Protein AF-A0A2R6GEH8-F1 (afdb_monomer)

Sequence (65 aa):
MIEDPSPFTVVVEQYEPYADFLRPSVAHWTRRGHEFVLVPDEAAVEEAVREGATPMTETDLAAGV

Mean predicted aligned error: 8.66 Å

Foldseek 3Di:
DPPAQQQQKWKDAPPDPDPPLQVQFPDWDDDPRIIMTGHDDNVSVVVSVVVPIHRSVVDPDGPDD

Radius of gyration: 10.65 Å; Cα contacts (8 Å, |Δi|>4): 98; chains: 1; bounding box: 23×27×23 Å

Nearest PDB structures (foldseek):
  2xnr-assembly1_A  TM=6.697E-01  e=2.799E-01  Saccharomyces cerevisiae
  2jvo-assembly1_A  TM=6.703E-01  e=5.097E-01  Saccharomyces cerevisiae
  2cpd-assembly1_A  TM=6.363E-01  e=6.653E-01  Homo sapiens
  1in0-assembly2_B  TM=5.799E-01  e=2.695E+00  Haemophilus influenzae

Solvent-accessible surface area (backbone atoms only — not comparable to full-atom values): 4042 Å² total; per-residue (Å²): 131,83,93,69,60,40,86,36,26,33,37,40,67,76,84,65,94,69,64,70,65,58,75,70,38,75,45,72,50,77,57,98,76,33,36,36,37,32,36,84,42,66,70,52,45,54,49,35,41,74,74,69,33,42,56,31,78,82,44,99,67,75,89,67,136

Structure (mmCIF, N/CA/C/O backbone):
data_AF-A0A2R6GEH8-F1
#
_entry.id   AF-A0A2R6GEH8-F1
#
loop_
_atom_site.group_PDB
_atom_site.id
_atom_site.type_symbol
_atom_site.label_atom_id
_atom_site.label_alt_id
_atom_site.label_comp_id
_atom_site.label_asym_id
_atom_site.label_entity_id
_atom_site.label_seq_id
_atom_site.pdbx_PDB_ins_code
_atom_site.Cartn_x
_atom_site.Cartn_y
_atom_site.Cartn_z
_atom_site.occupancy
_atom_site.B_iso_or_equiv
_atom_site.auth_seq_id
_atom_site.auth_comp_id
_atom_site.auth_asym_id
_atom_site.auth_atom_id
_atom_site.pdbx_PDB_model_num
ATOM 1 N N . MET A 1 1 ? 1.940 -10.989 -17.522 1.00 52.72 1 MET A N 1
ATOM 2 C CA . MET A 1 1 ? 0.994 -11.320 -16.439 1.00 52.72 1 MET A CA 1
ATOM 3 C C . MET A 1 1 ? 1.834 -11.286 -15.180 1.00 52.72 1 MET A C 1
ATOM 5 O O . MET A 1 1 ? 2.833 -11.987 -15.164 1.00 52.72 1 MET A O 1
ATOM 9 N N . ILE A 1 2 ? 1.568 -10.372 -14.246 1.00 51.59 2 ILE A N 1
ATOM 10 C CA . ILE A 1 2 ? 2.311 -10.330 -12.979 1.00 51.59 2 ILE A CA 1
ATOM 11 C C . ILE A 1 2 ? 1.799 -11.509 -12.148 1.00 51.59 2 ILE A C 1
ATOM 13 O O . ILE A 1 2 ? 0.590 -11.630 -11.968 1.00 51.59 2 ILE A O 1
ATOM 17 N N . GLU A 1 3 ? 2.695 -12.410 -11.748 1.00 69.38 3 GLU A N 1
ATOM 18 C CA . GLU A 1 3 ? 2.335 -13.652 -11.047 1.00 69.38 3 GLU A CA 1
ATOM 19 C C . GLU A 1 3 ? 2.041 -13.415 -9.554 1.00 69.38 3 GLU A C 1
ATOM 21 O O . GLU A 1 3 ? 1.297 -14.188 -8.957 1.00 69.38 3 GLU A O 1
ATOM 26 N N . ASP A 1 4 ? 2.537 -12.310 -8.985 1.00 69.88 4 ASP A N 1
ATOM 27 C CA . ASP A 1 4 ? 2.215 -11.835 -7.635 1.00 69.88 4 ASP A CA 1
ATOM 28 C C . ASP A 1 4 ? 2.381 -10.299 -7.539 1.00 69.88 4 ASP A C 1
ATOM 30 O O . ASP A 1 4 ? 3.498 -9.801 -7.698 1.00 69.88 4 ASP A O 1
ATOM 34 N N . PRO A 1 5 ? 1.303 -9.515 -7.330 1.00 73.19 5 PRO A N 1
ATOM 35 C CA . PRO A 1 5 ? 1.383 -8.057 -7.218 1.00 73.19 5 PRO A CA 1
ATOM 36 C C . PRO A 1 5 ? 1.761 -7.566 -5.811 1.00 73.19 5 PRO A C 1
ATOM 38 O O . PRO A 1 5 ? 1.924 -6.360 -5.616 1.00 73.19 5 PRO A O 1
ATOM 41 N N . SER A 1 6 ? 1.902 -8.467 -4.832 1.00 76.25 6 SER A N 1
ATOM 42 C CA . SER A 1 6 ? 2.183 -8.119 -3.431 1.00 76.25 6 SER A CA 1
ATOM 43 C C . SER A 1 6 ? 3.412 -7.211 -3.234 1.00 76.25 6 SER A C 1
ATOM 45 O O . SER A 1 6 ? 3.303 -6.277 -2.441 1.00 76.25 6 SER A O 1
ATOM 47 N N . PRO A 1 7 ? 4.538 -7.374 -3.964 1.00 79.44 7 PRO A N 1
ATOM 48 C CA . PRO A 1 7 ? 5.707 -6.497 -3.817 1.00 79.44 7 PRO A CA 1
ATOM 49 C C . PRO A 1 7 ? 5.472 -5.042 -4.247 1.00 79.44 7 PRO A C 1
ATOM 51 O O . PRO A 1 7 ? 6.234 -4.164 -3.863 1.00 79.44 7 PRO A O 1
ATOM 54 N N . PHE A 1 8 ? 4.431 -4.786 -5.044 1.00 77.50 8 PHE A N 1
ATOM 55 C CA . PHE A 1 8 ? 4.123 -3.475 -5.629 1.00 77.50 8 PHE A CA 1
ATOM 56 C C . PHE A 1 8 ? 2.854 -2.849 -5.044 1.00 77.50 8 PHE A C 1
ATOM 58 O O . PHE A 1 8 ? 2.337 -1.867 -5.578 1.00 77.50 8 PHE A O 1
ATOM 65 N N . THR A 1 9 ? 2.311 -3.441 -3.981 1.00 77.06 9 THR A N 1
ATOM 66 C CA . THR A 1 9 ? 1.077 -2.975 -3.352 1.00 77.06 9 THR A CA 1
ATOM 67 C C . THR A 1 9 ? 1.389 -2.399 -1.978 1.00 77.06 9 THR A C 1
ATOM 69 O O . THR A 1 9 ? 2.118 -2.999 -1.188 1.00 77.06 9 THR A O 1
ATOM 72 N N . VAL A 1 10 ? 0.812 -1.241 -1.679 1.00 76.50 10 VAL A N 1
ATOM 73 C CA . VAL A 1 10 ? 0.866 -0.612 -0.356 1.00 76.50 10 VAL A CA 1
ATOM 74 C C . VAL A 1 10 ? -0.541 -0.465 0.211 1.00 76.50 10 VAL A C 1
ATOM 76 O O . VAL A 1 10 ? -1.521 -0.398 -0.535 1.00 76.50 10 VAL A O 1
ATOM 79 N N . VAL A 1 11 ? -0.641 -0.450 1.536 1.00 75.19 11 VAL A N 1
ATOM 80 C CA . VAL A 1 11 ? -1.898 -0.334 2.277 1.00 75.19 11 VAL A CA 1
ATOM 81 C C . VAL A 1 11 ? -1.902 0.969 3.065 1.00 75.19 11 VAL A C 1
ATOM 83 O O . VAL A 1 11 ? -0.909 1.314 3.705 1.00 75.19 11 VAL A O 1
ATOM 86 N N . VAL A 1 12 ? -3.031 1.671 3.022 1.00 74.19 12 VAL A N 1
ATOM 87 C CA . VAL A 1 12 ? -3.258 2.968 3.669 1.00 74.19 12 VAL A CA 1
ATOM 88 C C . VAL A 1 12 ? -4.511 2.873 4.540 1.00 74.19 12 VAL A C 1
ATOM 90 O O . VAL A 1 12 ? -5.492 2.209 4.168 1.00 74.19 12 VAL A O 1
ATOM 93 N N . GLU A 1 13 ? -4.496 3.510 5.712 1.00 64.88 13 GLU A N 1
ATOM 94 C CA . GLU A 1 13 ? -5.698 3.615 6.538 1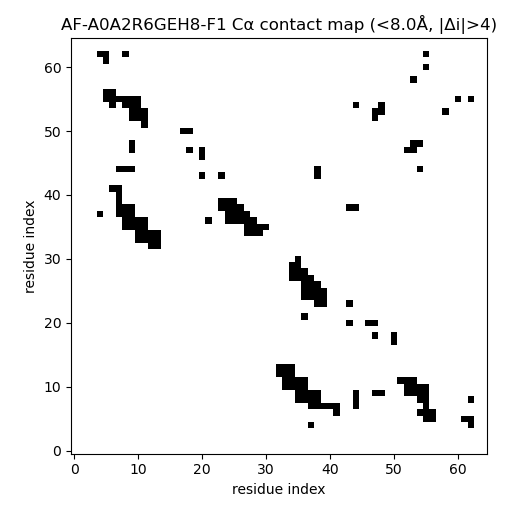.00 64.88 13 GLU A CA 1
ATOM 95 C C . GLU A 1 13 ? -6.670 4.642 5.938 1.00 64.88 13 GLU A C 1
ATOM 97 O O . GLU A 1 13 ? -6.282 5.686 5.411 1.00 64.88 13 GLU A O 1
ATOM 102 N N . GLN A 1 14 ? -7.974 4.348 5.996 1.00 54.59 14 GLN A N 1
ATOM 103 C CA . GLN A 1 14 ? -8.986 5.294 5.523 1.00 54.59 14 GLN A CA 1
ATOM 104 C C . GLN A 1 14 ? -8.857 6.629 6.275 1.00 54.59 14 GLN A C 1
ATOM 106 O O . GLN A 1 14 ? -8.775 6.639 7.501 1.00 54.59 14 GLN A O 1
ATOM 111 N N . TYR A 1 15 ? -8.956 7.735 5.526 1.00 53.12 15 TYR A N 1
ATOM 112 C CA . TYR A 1 15 ? -8.917 9.136 5.982 1.00 53.12 15 TYR A CA 1
ATOM 113 C C . TYR A 1 15 ? -7.534 9.782 6.167 1.00 53.12 15 TYR A C 1
ATOM 115 O O . TYR A 1 15 ? -7.476 10.902 6.683 1.00 53.12 15 TYR A O 1
ATOM 123 N N . GLU A 1 16 ? -6.441 9.177 5.691 1.00 56.09 16 GLU A N 1
ATOM 124 C CA . GLU A 1 16 ? -5.157 9.887 5.642 1.00 56.09 16 GLU A CA 1
ATOM 125 C C . GLU A 1 16 ? -5.155 10.986 4.552 1.00 56.09 16 GLU A C 1
ATOM 127 O O . GLU A 1 16 ? -5.328 10.689 3.369 1.00 56.09 16 GLU A O 1
ATOM 132 N N . PRO A 1 17 ? -4.980 12.278 4.909 1.00 52.28 17 PRO A N 1
ATOM 133 C CA . PRO A 1 17 ? -5.196 13.399 3.984 1.00 52.28 17 PRO A CA 1
ATOM 134 C C . PRO A 1 17 ? -4.140 13.578 2.878 1.00 52.28 17 PRO A C 1
ATOM 136 O O . PRO A 1 17 ? -4.244 14.540 2.117 1.00 52.28 17 PRO A O 1
ATOM 139 N N . TYR A 1 18 ? -3.105 12.734 2.813 1.00 56.38 18 TYR A N 1
ATOM 140 C CA . TYR A 1 18 ? -1.818 13.102 2.205 1.00 56.38 18 TYR A CA 1
ATOM 141 C C . TYR A 1 18 ? -1.219 12.089 1.235 1.00 56.38 18 TYR A C 1
ATOM 143 O O . TYR A 1 18 ? -0.016 12.108 1.016 1.00 56.38 18 TYR A O 1
ATOM 151 N N . ALA A 1 19 ? 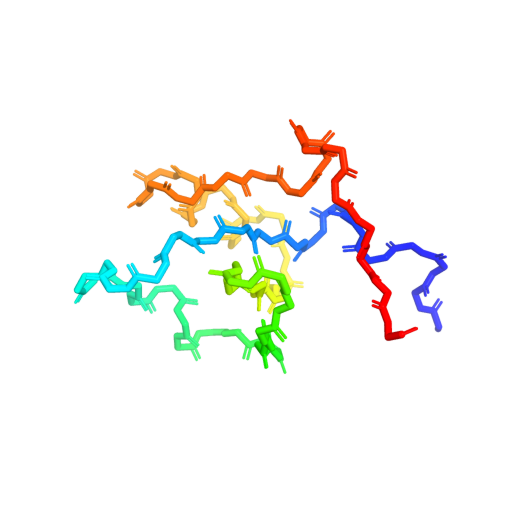-2.006 11.226 0.609 1.00 59.75 19 ALA A N 1
ATOM 152 C CA . ALA A 1 19 ? -1.418 10.295 -0.341 1.00 59.75 19 ALA A CA 1
ATOM 153 C C . ALA A 1 19 ? -1.190 10.961 -1.718 1.00 59.75 19 ALA A C 1
ATOM 155 O O . ALA A 1 19 ? -1.867 10.639 -2.693 1.00 59.75 19 ALA A O 1
ATOM 156 N N . ASP A 1 20 ? -0.246 11.907 -1.829 1.00 57.38 20 ASP A N 1
ATOM 157 C CA . ASP A 1 20 ? 0.209 12.431 -3.131 1.00 57.38 20 ASP A CA 1
ATOM 158 C C . ASP A 1 20 ? 0.816 11.299 -3.998 1.00 57.38 20 ASP A C 1
ATOM 160 O O . ASP A 1 20 ? 0.767 11.369 -5.233 1.00 57.38 20 ASP A O 1
ATOM 164 N N . PHE A 1 21 ? 1.245 10.189 -3.377 1.00 61.72 21 PHE A N 1
ATOM 165 C CA . PHE A 1 21 ? 1.576 8.918 -4.036 1.00 61.72 21 PHE A CA 1
ATOM 166 C C . PHE A 1 21 ? 0.395 8.220 -4.743 1.00 61.72 21 PHE A C 1
ATOM 168 O O . PHE A 1 21 ? 0.616 7.308 -5.542 1.00 61.72 21 PHE A O 1
ATOM 175 N N . LEU A 1 22 ? -0.856 8.655 -4.543 1.00 59.97 22 LEU A N 1
ATOM 176 C CA . LEU A 1 22 ? -1.988 8.187 -5.355 1.00 59.97 22 LEU A CA 1
ATOM 177 C C . LEU A 1 22 ? -1.900 8.677 -6.805 1.00 59.97 22 LEU A C 1
ATOM 179 O O . LEU A 1 22 ? -2.462 8.043 -7.697 1.00 59.97 22 LEU A O 1
ATOM 183 N N . ARG A 1 23 ? -1.194 9.782 -7.083 1.00 62.53 23 ARG A N 1
ATOM 184 C CA . ARG A 1 23 ? -1.088 10.338 -8.444 1.00 62.53 23 ARG A CA 1
ATOM 185 C C . ARG A 1 23 ? -0.399 9.401 -9.446 1.00 62.53 23 ARG A C 1
ATOM 187 O O . ARG A 1 23 ? -0.889 9.323 -10.571 1.00 62.53 23 ARG A O 1
ATOM 194 N N . PRO A 1 24 ? 0.702 8.707 -9.099 1.00 59.22 24 PRO A N 1
ATOM 195 C CA . PRO A 1 24 ? 1.292 7.676 -9.954 1.00 59.22 24 PRO A CA 1
ATOM 196 C C . PRO A 1 24 ? 0.643 6.287 -9.813 1.00 59.22 24 PRO A C 1
ATOM 198 O O . PRO A 1 24 ? 1.135 5.347 -10.436 1.00 59.22 24 PRO A O 1
ATOM 201 N N . SER A 1 25 ? -0.415 6.118 -9.009 1.00 58.44 25 SER A N 1
ATOM 202 C CA . SER A 1 25 ? -1.000 4.792 -8.778 1.00 58.44 25 SER A CA 1
ATOM 203 C C . SER A 1 25 ? -1.576 4.180 -10.060 1.00 58.44 25 SER A C 1
ATOM 205 O O . SER A 1 25 ? -2.259 4.830 -10.853 1.00 58.44 25 SER A O 1
ATOM 207 N N . VAL A 1 26 ? -1.282 2.898 -10.269 1.00 70.94 26 VAL A N 1
ATOM 208 C CA . VAL A 1 26 ? -1.783 2.108 -11.402 1.00 70.94 26 VAL A CA 1
ATOM 209 C C . VAL A 1 26 ? -3.228 1.680 -11.146 1.00 70.94 26 VAL A C 1
ATOM 211 O O . VAL A 1 26 ? -4.038 1.609 -12.070 1.00 70.94 26 VAL A O 1
ATOM 214 N N . ALA A 1 27 ? -3.551 1.394 -9.886 1.00 71.44 27 ALA A N 1
ATOM 215 C CA . ALA A 1 27 ? -4.890 1.078 -9.416 1.00 71.44 27 ALA A CA 1
ATOM 216 C C . ALA A 1 27 ? -4.983 1.326 -7.907 1.00 71.44 27 ALA A C 1
ATOM 218 O O . ALA A 1 27 ? -3.990 1.197 -7.195 1.00 71.44 27 ALA A O 1
ATOM 219 N N . HIS A 1 28 ? -6.187 1.604 -7.414 1.00 77.75 28 HIS A N 1
ATOM 220 C CA . HIS A 1 28 ? -6.480 1.597 -5.986 1.00 77.75 28 HIS A CA 1
ATOM 221 C C . 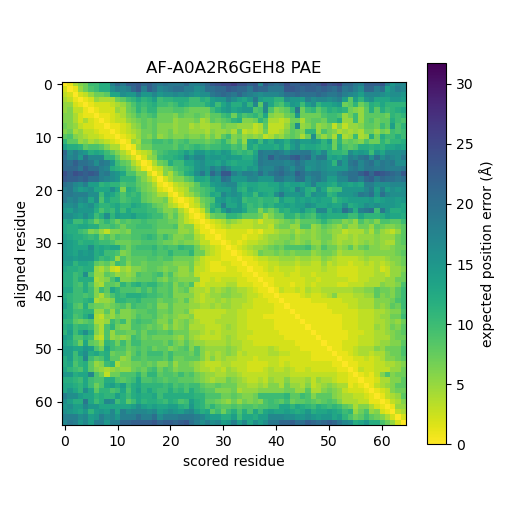HIS A 1 28 ? -7.854 0.969 -5.735 1.00 77.75 28 HIS A C 1
ATOM 223 O O . HIS A 1 28 ? -8.752 1.057 -6.577 1.00 77.75 28 HIS A O 1
ATOM 229 N N . TRP A 1 29 ? -8.010 0.270 -4.615 1.00 80.31 29 TRP A N 1
ATOM 230 C CA . TRP A 1 29 ? -9.273 -0.360 -4.233 1.00 80.31 29 TRP A CA 1
ATOM 231 C C . TRP A 1 29 ? -9.393 -0.476 -2.719 1.00 80.31 29 TRP A C 1
ATOM 233 O O . TRP A 1 29 ? -8.403 -0.529 -1.999 1.00 80.31 29 TRP A O 1
ATOM 243 N N . THR A 1 30 ? -10.623 -0.564 -2.219 1.00 77.62 30 THR A N 1
ATOM 244 C CA . THR A 1 30 ? -10.879 -0.724 -0.784 1.00 77.62 30 THR A CA 1
ATOM 245 C C . THR A 1 30 ? -11.307 -2.152 -0.472 1.00 77.62 30 THR A C 1
ATOM 247 O O . THR A 1 30 ? -12.208 -2.695 -1.114 1.00 77.62 30 THR A O 1
ATOM 250 N N . ARG A 1 31 ? -10.719 -2.766 0.558 1.00 78.88 31 ARG A N 1
ATOM 251 C CA . ARG A 1 31 ? -11.142 -4.079 1.062 1.00 78.88 31 ARG A CA 1
ATOM 252 C C . ARG A 1 31 ? -11.012 -4.141 2.578 1.00 78.88 31 ARG A C 1
ATOM 254 O O . ARG A 1 31 ? -9.999 -3.750 3.140 1.00 78.88 31 ARG A O 1
ATOM 261 N N . ARG A 1 32 ? -12.048 -4.655 3.253 1.00 75.69 32 ARG A N 1
ATOM 262 C CA . ARG A 1 32 ? -12.093 -4.794 4.727 1.00 75.69 32 ARG A CA 1
ATOM 263 C C . ARG A 1 32 ? -11.777 -3.495 5.492 1.00 75.69 32 ARG A C 1
ATOM 265 O O . ARG A 1 32 ? -11.286 -3.550 6.607 1.00 75.69 32 ARG A O 1
ATOM 272 N N . GLY A 1 33 ? -12.082 -2.340 4.903 1.00 76.69 33 GLY A N 1
ATOM 273 C CA . GLY A 1 33 ? -11.811 -1.036 5.510 1.00 76.69 33 GLY A CA 1
ATOM 274 C C . GLY A 1 33 ? -10.412 -0.470 5.240 1.00 76.69 33 GLY A C 1
ATOM 275 O O . GLY A 1 33 ? -10.156 0.651 5.661 1.00 76.69 33 GLY A O 1
ATOM 276 N N . HIS A 1 34 ? -9.564 -1.184 4.499 1.00 77.62 34 HIS A N 1
ATOM 277 C CA . HIS A 1 34 ? -8.233 -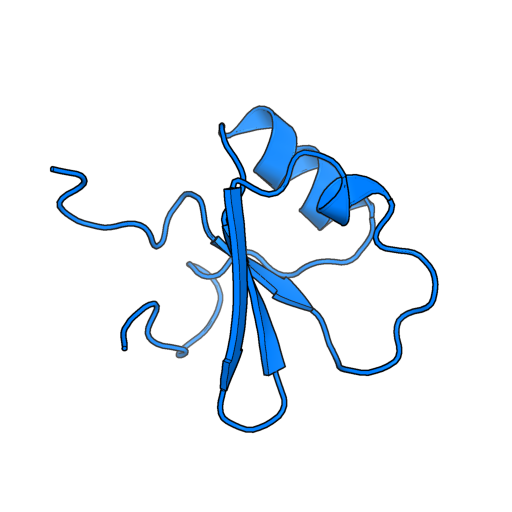0.732 4.093 1.00 77.62 34 HIS A CA 1
ATOM 278 C C . HIS A 1 34 ? -8.231 -0.289 2.631 1.00 77.62 34 HIS A C 1
ATOM 280 O O . HIS A 1 34 ? -8.879 -0.933 1.797 1.00 77.62 34 HIS A O 1
ATOM 286 N N . GLU A 1 35 ? -7.510 0.787 2.323 1.00 82.06 35 GLU A N 1
ATOM 287 C CA . GLU A 1 35 ? -7.231 1.197 0.949 1.00 82.06 35 GLU A CA 1
ATOM 288 C C . GLU A 1 35 ? -5.928 0.548 0.483 1.00 82.06 35 GLU A C 1
ATOM 290 O O . GLU A 1 35 ? -4.904 0.619 1.153 1.00 82.06 35 GLU A O 1
ATOM 295 N N . PHE A 1 36 ? -5.990 -0.128 -0.656 1.00 82.69 36 PHE A N 1
ATOM 296 C CA . PHE A 1 36 ? -4.862 -0.763 -1.316 1.00 82.69 36 PHE A CA 1
ATOM 297 C C . PHE A 1 36 ? -4.503 0.071 -2.530 1.00 82.69 36 PHE A C 1
ATOM 299 O O . PHE A 1 36 ? -5.387 0.430 -3.309 1.00 82.69 36 PHE A O 1
ATOM 306 N N . VAL A 1 37 ? -3.217 0.339 -2.708 1.00 82.50 37 VAL A N 1
ATOM 307 C CA . VAL A 1 37 ? -2.694 1.135 -3.813 1.00 82.50 37 VAL A CA 1
ATOM 308 C C . VAL A 1 37 ? -1.612 0.327 -4.513 1.00 82.50 37 VAL A C 1
ATOM 310 O O . VAL A 1 37 ? -0.616 -0.056 -3.905 1.00 82.50 37 VAL A O 1
ATOM 313 N N . LEU A 1 38 ? -1.822 0.053 -5.798 1.00 82.44 38 LEU A N 1
ATOM 314 C CA . LEU A 1 38 ? -0.829 -0.551 -6.677 1.00 82.44 38 LEU A CA 1
ATOM 315 C C . LEU A 1 38 ? 0.014 0.562 -7.297 1.00 82.44 38 LEU A C 1
ATOM 317 O O . LEU A 1 38 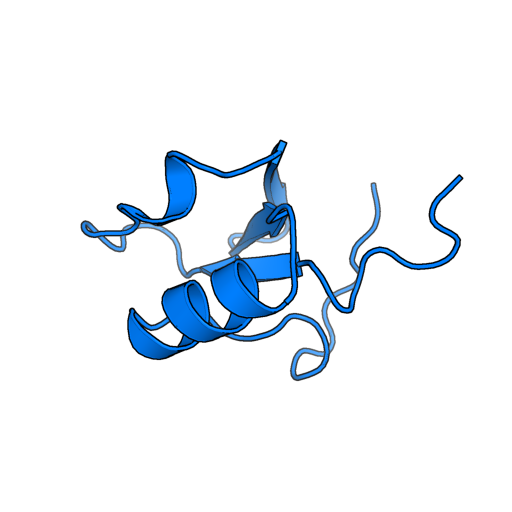? -0.518 1.440 -7.984 1.00 82.44 38 LEU A O 1
ATOM 321 N N . VAL A 1 39 ? 1.322 0.506 -7.087 1.00 83.94 39 VAL A N 1
ATOM 322 C CA . VAL A 1 39 ? 2.287 1.488 -7.595 1.00 83.94 39 VAL A CA 1
ATOM 323 C C . VAL A 1 39 ? 3.153 0.880 -8.712 1.00 83.94 39 VAL A C 1
ATOM 325 O O . VAL A 1 39 ? 3.242 -0.344 -8.820 1.00 83.94 39 VAL A O 1
ATOM 328 N N . PRO A 1 40 ? 3.730 1.699 -9.614 1.00 78.12 40 PRO A N 1
ATOM 329 C CA . PRO A 1 40 ? 4.321 1.197 -10.858 1.00 78.12 40 PRO A CA 1
ATOM 330 C C . PRO A 1 40 ? 5.686 0.515 -10.693 1.00 78.12 40 PRO A C 1
ATOM 332 O O . PRO A 1 40 ? 6.063 -0.282 -11.552 1.00 78.12 40 PRO A O 1
ATOM 335 N N . ASP A 1 41 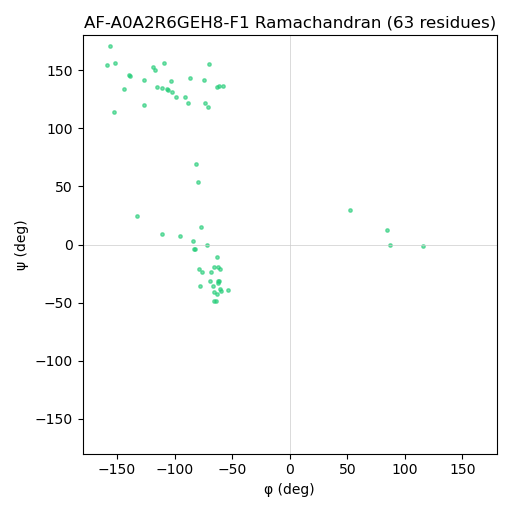? 6.431 0.832 -9.634 1.00 81.56 41 ASP A N 1
ATOM 336 C CA . ASP A 1 41 ? 7.792 0.348 -9.403 1.00 81.56 41 ASP A CA 1
ATOM 337 C C . ASP A 1 41 ? 8.165 0.368 -7.910 1.00 81.56 41 ASP A C 1
ATOM 339 O O . ASP A 1 41 ? 7.435 0.899 -7.072 1.00 81.56 41 ASP A O 1
ATOM 343 N N . GLU A 1 42 ? 9.310 -0.236 -7.577 1.00 82.38 42 GLU A N 1
ATOM 344 C CA . GLU A 1 42 ? 9.826 -0.316 -6.203 1.00 82.38 42 GLU A CA 1
ATOM 345 C C . GLU A 1 42 ? 10.138 1.066 -5.607 1.00 82.38 42 GLU A C 1
ATOM 347 O O . GLU A 1 42 ? 9.917 1.283 -4.418 1.00 82.38 42 GLU A O 1
ATOM 352 N N . ALA A 1 43 ? 10.578 2.036 -6.416 1.00 84.56 43 ALA A N 1
ATOM 353 C CA . ALA A 1 43 ? 10.861 3.386 -5.927 1.00 84.56 43 ALA A CA 1
ATOM 354 C C . ALA A 1 43 ? 9.578 4.097 -5.459 1.00 84.56 43 ALA A C 1
ATOM 356 O O . ALA A 1 43 ? 9.590 4.818 -4.460 1.00 84.56 43 ALA A O 1
ATOM 357 N N . ALA A 1 44 ? 8.456 3.858 -6.140 1.00 81.62 44 ALA A N 1
ATOM 358 C CA . ALA A 1 44 ? 7.148 4.344 -5.721 1.00 81.62 44 ALA A CA 1
ATOM 359 C C . ALA A 1 44 ? 6.636 3.647 -4.445 1.00 81.62 44 ALA A C 1
ATOM 361 O O . ALA A 1 44 ? 5.958 4.289 -3.643 1.00 81.62 44 ALA A O 1
ATOM 362 N N . VAL A 1 45 ? 6.992 2.374 -4.215 1.00 83.88 45 VAL A N 1
ATOM 363 C CA . VAL A 1 45 ? 6.728 1.691 -2.932 1.00 83.88 45 VAL A CA 1
ATOM 364 C C . VAL A 1 45 ? 7.508 2.374 -1.809 1.00 83.88 45 VAL A C 1
ATOM 366 O O . VAL A 1 45 ? 6.926 2.724 -0.786 1.00 83.88 45 VAL A O 1
ATOM 369 N N . GLU A 1 46 ? 8.805 2.620 -2.003 1.00 84.94 46 GLU A N 1
ATOM 370 C CA . GLU A 1 46 ? 9.654 3.280 -1.003 1.00 84.94 46 GLU A CA 1
ATOM 371 C C . GLU A 1 46 ? 9.179 4.699 -0.655 1.00 84.94 46 GLU A C 1
ATOM 373 O O . GLU A 1 46 ? 9.263 5.110 0.504 1.00 84.94 46 GLU A O 1
ATOM 378 N N . GLU A 1 47 ? 8.698 5.466 -1.639 1.00 83.12 47 GLU A N 1
ATOM 379 C CA . GLU A 1 47 ? 8.109 6.790 -1.402 1.00 83.12 47 GLU A CA 1
ATOM 380 C C . GLU A 1 47 ? 6.816 6.685 -0.591 1.00 83.12 47 GLU A C 1
ATOM 382 O O . GLU A 1 47 ? 6.690 7.345 0.436 1.00 83.12 47 GLU A O 1
ATOM 387 N N . ALA A 1 48 ? 5.895 5.800 -0.982 1.00 82.56 48 ALA A N 1
ATOM 388 C CA . ALA A 1 48 ? 4.643 5.612 -0.257 1.00 82.56 48 ALA A CA 1
ATOM 389 C C . ALA A 1 48 ? 4.885 5.185 1.201 1.00 82.56 48 ALA A C 1
ATOM 391 O O . ALA A 1 48 ? 4.230 5.692 2.110 1.00 82.56 48 ALA A O 1
ATOM 392 N N . VAL A 1 49 ? 5.867 4.311 1.447 1.00 85.12 49 VAL A N 1
ATOM 393 C CA . VAL A 1 49 ? 6.263 3.903 2.805 1.00 85.12 49 VAL A CA 1
ATOM 394 C C . VAL A 1 49 ? 6.854 5.069 3.598 1.00 85.12 49 VAL A C 1
ATOM 396 O O . VAL A 1 49 ? 6.532 5.239 4.774 1.00 85.12 49 VAL A O 1
ATOM 399 N N . ARG A 1 50 ? 7.679 5.921 2.972 1.00 83.38 50 ARG A N 1
ATOM 400 C CA . ARG A 1 50 ? 8.182 7.154 3.608 1.00 83.38 50 ARG A CA 1
ATOM 401 C C . ARG A 1 50 ? 7.065 8.136 3.958 1.00 83.38 50 ARG A C 1
ATOM 403 O O . ARG A 1 50 ? 7.194 8.849 4.951 1.00 83.38 50 ARG A O 1
ATOM 410 N N . GLU A 1 51 ? 5.996 8.160 3.170 1.00 81.44 51 GLU A N 1
ATOM 411 C CA . GLU A 1 51 ? 4.815 8.998 3.397 1.00 81.44 51 GLU A CA 1
ATOM 412 C C . GLU A 1 51 ? 3.810 8.394 4.398 1.00 81.44 51 GLU A C 1
ATOM 414 O O . GLU A 1 51 ? 2.856 9.073 4.770 1.00 81.44 51 GLU A O 1
ATOM 419 N N . GLY A 1 52 ? 4.048 7.174 4.899 1.00 80.75 52 GLY A N 1
ATOM 420 C CA . GLY A 1 52 ? 3.256 6.545 5.967 1.00 80.75 52 GLY A CA 1
ATOM 421 C C . GLY A 1 52 ? 2.489 5.285 5.559 1.00 80.75 52 GLY A C 1
ATOM 422 O O . GLY A 1 52 ? 1.860 4.659 6.410 1.00 80.75 52 GLY A O 1
ATOM 423 N N . ALA A 1 53 ? 2.560 4.867 4.293 1.00 84.38 53 ALA A N 1
ATOM 424 C CA . ALA A 1 53 ? 1.934 3.627 3.850 1.00 84.38 53 ALA A CA 1
ATOM 425 C C . ALA A 1 53 ? 2.658 2.389 4.408 1.00 84.38 53 ALA A C 1
ATOM 427 O O . ALA A 1 53 ? 3.854 2.406 4.696 1.00 84.38 53 ALA A O 1
ATOM 428 N N . THR A 1 54 ? 1.939 1.273 4.519 1.00 84.88 54 THR A N 1
ATOM 429 C CA . THR A 1 54 ? 2.524 -0.018 4.917 1.00 84.88 54 THR A CA 1
ATOM 430 C C . THR A 1 54 ? 2.715 -0.909 3.685 1.00 84.88 54 THR A C 1
ATOM 432 O O . THR A 1 54 ? 1.763 -1.063 2.911 1.00 84.88 54 THR A O 1
ATOM 435 N N . PRO A 1 55 ? 3.894 -1.528 3.470 1.00 84.00 55 PRO A N 1
ATOM 436 C CA . PRO A 1 55 ? 4.081 -2.489 2.388 1.00 84.00 55 PRO A CA 1
ATOM 437 C C . PRO A 1 55 ? 3.151 -3.680 2.575 1.00 84.00 55 PRO A C 1
ATOM 439 O O . PRO A 1 55 ? 3.056 -4.246 3.664 1.00 84.00 55 PRO A O 1
ATOM 442 N N . MET A 1 56 ? 2.507 -4.129 1.504 1.00 81.94 56 MET A N 1
ATOM 443 C CA . MET A 1 56 ? 1.573 -5.244 1.596 1.00 81.94 56 MET A CA 1
ATOM 444 C C . MET A 1 56 ? 2.231 -6.549 2.065 1.00 81.94 56 MET A C 1
ATOM 446 O O . MET A 1 56 ? 1.601 -7.331 2.774 1.00 81.94 56 MET 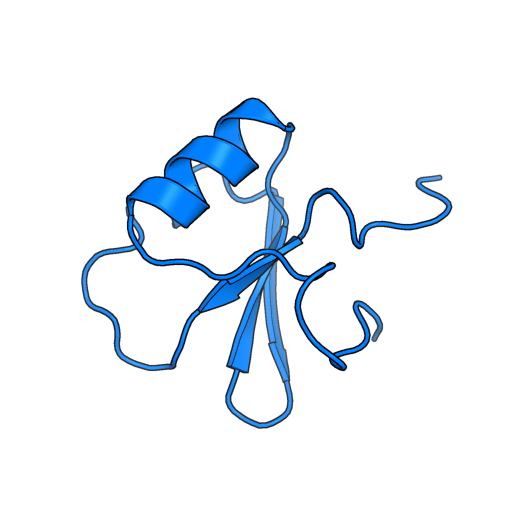A O 1
ATOM 450 N N . THR A 1 57 ? 3.506 -6.758 1.738 1.00 78.38 57 THR A N 1
ATOM 451 C CA . THR A 1 57 ? 4.306 -7.908 2.190 1.00 78.38 57 THR A CA 1
ATOM 452 C C . THR A 1 57 ? 4.498 -7.972 3.706 1.00 78.38 57 THR A C 1
ATOM 454 O O . THR A 1 57 ? 4.825 -9.034 4.226 1.00 78.38 57 THR A O 1
ATOM 457 N N . GLU A 1 58 ? 4.309 -6.859 4.418 1.00 77.25 58 GLU A N 1
ATOM 458 C CA . GLU A 1 58 ? 4.382 -6.790 5.884 1.00 77.25 58 GLU A CA 1
ATOM 459 C C . GLU A 1 58 ? 3.004 -6.924 6.548 1.00 77.25 58 GLU A C 1
ATOM 461 O O . GLU A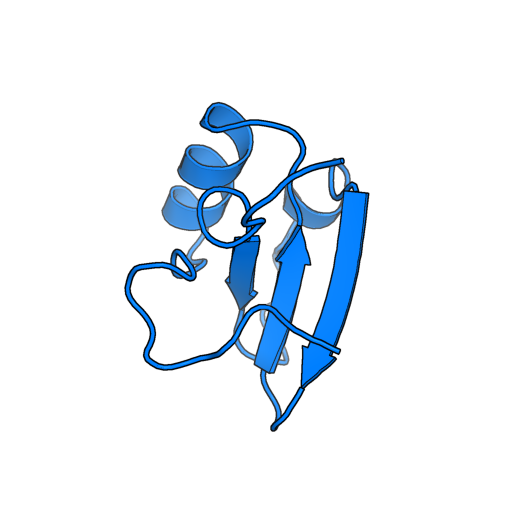 1 58 ? 2.866 -6.778 7.762 1.00 77.25 58 GLU A O 1
ATOM 466 N N . THR A 1 59 ? 1.971 -7.225 5.758 1.00 76.19 59 THR A N 1
ATOM 467 C CA . THR A 1 59 ? 0.601 -7.410 6.232 1.00 76.19 59 THR A CA 1
ATOM 468 C C . THR A 1 59 ? 0.128 -8.839 5.982 1.00 76.19 59 THR A C 1
ATOM 470 O O . THR A 1 59 ? 0.471 -9.455 4.978 1.00 76.19 59 THR A O 1
ATOM 473 N N . ASP A 1 60 ? -0.761 -9.346 6.837 1.00 75.12 60 ASP A N 1
ATOM 474 C CA . ASP A 1 60 ? -1.490 -10.602 6.588 1.00 75.12 60 ASP A CA 1
ATOM 475 C C . ASP A 1 60 ? -2.650 -10.428 5.577 1.00 75.12 60 ASP A C 1
ATOM 477 O O . ASP A 1 60 ? -3.572 -11.251 5.494 1.00 75.12 60 ASP A O 1
ATOM 481 N N . LEU A 1 61 ? -2.674 -9.316 4.836 1.00 73.25 61 LEU A N 1
ATOM 482 C CA . LEU A 1 61 ? -3.720 -8.997 3.872 1.00 73.25 61 LEU A CA 1
ATOM 483 C C . LEU A 1 61 ? -3.380 -9.620 2.513 1.00 73.25 61 LEU A C 1
ATOM 485 O O . LEU A 1 61 ? -2.229 -9.669 2.097 1.00 73.25 61 LEU A O 1
ATOM 489 N N . ALA A 1 62 ? -4.399 -10.092 1.792 1.00 70.75 62 ALA A N 1
ATOM 490 C CA . ALA A 1 62 ? -4.223 -10.715 0.480 1.00 70.75 62 ALA A CA 1
ATOM 491 C C . ALA A 1 62 ? -4.513 -9.726 -0.659 1.00 70.75 62 ALA A C 1
ATOM 493 O O . ALA A 1 62 ? -5.602 -9.136 -0.705 1.00 70.75 62 ALA A O 1
ATOM 494 N N . ALA A 1 63 ? -3.553 -9.597 -1.587 1.00 62.59 63 ALA A N 1
ATOM 495 C CA . ALA A 1 63 ? -3.542 -8.671 -2.726 1.00 62.59 63 ALA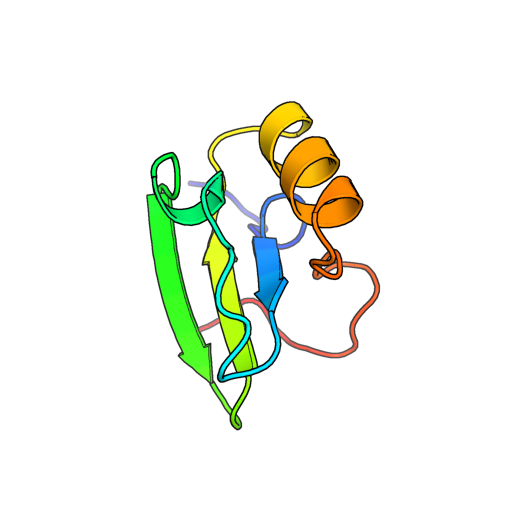 A CA 1
ATOM 496 C C . ALA A 1 63 ? -4.415 -9.225 -3.857 1.00 62.59 63 ALA A C 1
ATOM 498 O O . ALA A 1 63 ? -3.955 -9.486 -4.961 1.00 62.59 63 ALA A O 1
ATOM 499 N N . GLY A 1 64 ? -5.664 -9.554 -3.547 1.00 58.66 64 GLY A N 1
ATOM 500 C CA . GLY A 1 64 ? -6.542 -10.273 -4.463 1.00 58.66 64 GLY A CA 1
ATOM 501 C C . GLY A 1 64 ? -7.958 -9.726 -4.453 1.00 58.66 64 GLY A C 1
ATOM 502 O O . GLY A 1 64 ? -8.459 -9.319 -3.400 1.00 58.66 64 GLY A O 1
ATOM 503 N N . VAL A 1 65 ? -8.583 -9.760 -5.631 1.00 49.72 65 VAL A N 1
ATOM 504 C CA . VAL A 1 65 ? -10.035 -9.643 -5.848 1.00 49.72 65 VAL A CA 1
ATOM 505 C C . VAL A 1 65 ? -10.752 -10.872 -5.300 1.00 49.72 65 VAL A C 1
ATOM 507 O O . VAL A 1 65 ? -10.261 -11.995 -5.548 1.00 49.72 65 VAL A O 1
#

pLDDT: mean 72.93, std 10.6, range [49.72, 85.12]

Secondary structure (DSSP, 8-state):
--S--GGGEEEEETT-TT-GGGTT-SEEEEETTEEEEE-SSHHHHHHHHHTTPEEGGGSS-----